Protein AF-A0A2M8C8A2-F1 (afdb_monomer)

Radius of gyration: 10.65 Å; Cα contacts (8 Å, |Δi|>4): 37; chains: 1; bounding box: 15×25×29 Å

Mean predicted aligned error: 3.65 Å

Structure (mmCIF, N/CA/C/O backbone):
data_AF-A0A2M8C8A2-F1
#
_entry.id   AF-A0A2M8C8A2-F1
#
loop_
_atom_site.group_PDB
_atom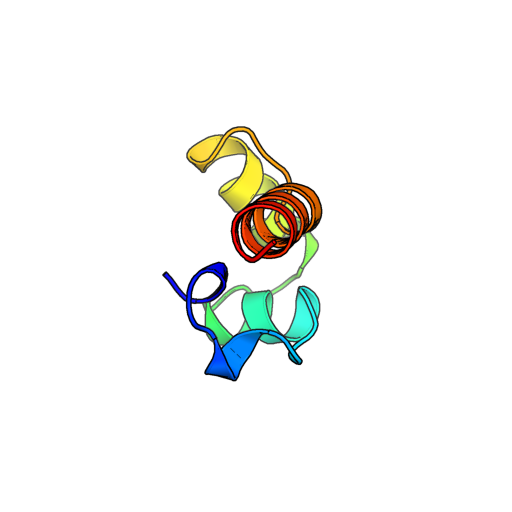_site.id
_atom_site.type_symbol
_atom_site.label_atom_id
_atom_site.label_alt_id
_atom_site.label_comp_id
_atom_site.label_asym_id
_atom_site.label_entity_id
_atom_site.label_seq_id
_atom_site.pdbx_PDB_ins_code
_atom_site.Cartn_x
_atom_site.Cartn_y
_atom_site.Cartn_z
_atom_site.occupancy
_atom_site.B_iso_or_equiv
_atom_site.auth_seq_id
_atom_site.auth_comp_id
_atom_site.auth_asym_id
_atom_site.auth_atom_id
_atom_site.pdbx_PDB_model_num
ATOM 1 N N . GLU A 1 1 ? -11.249 -5.572 -3.542 1.00 80.00 1 GLU A N 1
ATOM 2 C CA . GLU A 1 1 ? -11.437 -7.008 -3.211 1.00 80.00 1 GLU A CA 1
ATOM 3 C C . GLU A 1 1 ? -10.138 -7.783 -2.964 1.00 80.00 1 GLU A C 1
ATOM 5 O O . GLU A 1 1 ? -10.126 -8.604 -2.058 1.00 80.00 1 GLU A O 1
ATOM 10 N N . LEU A 1 2 ? -9.032 -7.508 -3.674 1.00 88.19 2 LEU A N 1
ATOM 11 C CA . LEU A 1 2 ? -7.767 -8.265 -3.554 1.00 88.19 2 LEU A CA 1
ATOM 12 C C . LEU A 1 2 ? -7.212 -8.396 -2.126 1.00 88.19 2 LEU A C 1
ATOM 14 O O . LEU A 1 2 ? -6.810 -9.486 -1.736 1.00 88.19 2 LEU A O 1
ATOM 18 N N . LEU A 1 3 ? -7.246 -7.320 -1.331 1.00 88.12 3 LEU A N 1
ATOM 19 C CA . LEU A 1 3 ? -6.773 -7.323 0.062 1.00 88.12 3 LEU A CA 1
ATOM 20 C C . LEU A 1 3 ? -7.658 -8.114 1.031 1.00 88.12 3 LEU A C 1
ATOM 22 O O . LEU A 1 3 ? -7.269 -8.257 2.182 1.00 88.12 3 LEU A O 1
ATOM 26 N N . LYS A 1 4 ? -8.850 -8.564 0.618 1.00 86.69 4 LYS A N 1
ATOM 27 C CA . LYS A 1 4 ? -9.760 -9.372 1.450 1.00 86.69 4 LYS A CA 1
ATOM 28 C C . LYS A 1 4 ? -9.569 -10.875 1.248 1.00 86.69 4 LYS A C 1
ATOM 30 O O . LYS A 1 4 ? -10.058 -11.664 2.050 1.00 86.69 4 LYS A O 1
ATOM 35 N N . ARG A 1 5 ? -8.899 -11.284 0.166 1.00 88.50 5 AR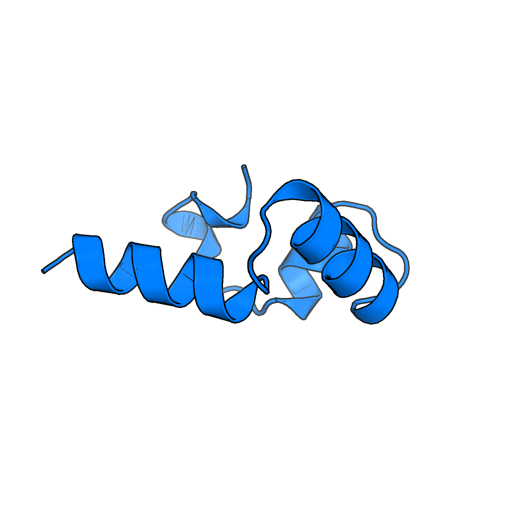G A N 1
ATOM 36 C CA . ARG A 1 5 ? -8.773 -12.700 -0.180 1.00 88.50 5 ARG A CA 1
ATOM 37 C C . ARG A 1 5 ? -7.694 -13.369 0.679 1.00 88.50 5 ARG A C 1
ATOM 39 O O . ARG A 1 5 ? -6.590 -12.829 0.765 1.00 88.50 5 ARG A O 1
ATOM 46 N N . PRO A 1 6 ? -7.971 -14.537 1.285 1.00 84.75 6 PRO A N 1
ATOM 47 C CA . PRO A 1 6 ? -6.985 -15.270 2.078 1.00 84.75 6 PRO A CA 1
ATOM 48 C C . PRO A 1 6 ? -5.753 -15.672 1.268 1.00 84.75 6 PRO A C 1
ATOM 50 O O . PRO A 1 6 ? -4.640 -15.556 1.769 1.00 84.75 6 PRO A O 1
ATOM 53 N N . GLU A 1 7 ? -5.945 -16.068 0.008 1.00 88.56 7 GLU A N 1
ATOM 54 C CA . GLU A 1 7 ? -4.869 -16.442 -0.922 1.00 88.56 7 GLU A CA 1
ATOM 55 C C . GLU A 1 7 ? -3.835 -15.314 -1.108 1.00 88.56 7 GLU A C 1
ATOM 57 O O . GLU A 1 7 ? -2.641 -15.557 -1.253 1.00 88.56 7 GLU A O 1
ATOM 62 N N . ASN A 1 8 ? -4.281 -14.061 -0.989 1.00 90.12 8 ASN A N 1
ATOM 63 C CA . ASN A 1 8 ? -3.463 -12.875 -1.200 1.00 90.12 8 ASN A CA 1
ATOM 64 C C . ASN A 1 8 ? -2.768 -12.375 0.075 1.00 90.12 8 ASN A C 1
ATOM 66 O O . ASN A 1 8 ? -2.054 -11.370 0.038 1.00 90.12 8 ASN A O 1
ATOM 70 N N . GLN A 1 9 ? -2.949 -13.055 1.212 1.00 84.94 9 GLN A N 1
ATOM 71 C CA . GLN A 1 9 ? -2.376 -12.643 2.497 1.00 84.94 9 GLN A CA 1
AT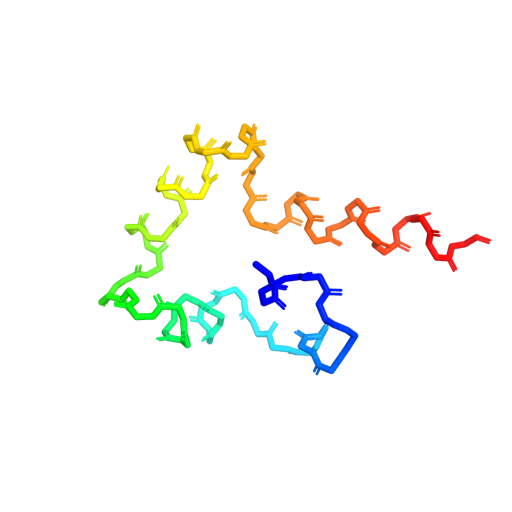OM 72 C C . GLN A 1 9 ? -0.859 -12.776 2.580 1.00 84.94 9 GLN A C 1
ATOM 74 O O . GLN A 1 9 ? -0.285 -12.265 3.540 1.00 84.94 9 GLN A O 1
ATOM 79 N N . ASN A 1 10 ? -0.210 -13.396 1.597 1.00 89.00 10 ASN A N 1
ATOM 80 C CA . ASN A 1 10 ? 1.248 -13.487 1.517 1.00 89.00 10 ASN A CA 1
ATOM 81 C C . ASN A 1 10 ? 1.849 -12.485 0.523 1.00 89.00 10 ASN A C 1
ATOM 83 O O . ASN A 1 10 ? 3.035 -12.179 0.605 1.00 89.00 10 ASN A O 1
ATOM 87 N N . TYR A 1 11 ? 1.044 -11.895 -0.364 1.00 93.88 11 TYR A N 1
ATOM 88 C CA . TYR A 1 11 ? 1.542 -10.891 -1.301 1.00 93.88 11 TYR A CA 1
ATOM 89 C C . TYR A 1 11 ? 1.852 -9.580 -0.598 1.00 93.88 11 TYR A C 1
ATOM 91 O O . TYR A 1 11 ? 1.181 -9.188 0.357 1.00 93.88 11 TYR A O 1
ATOM 99 N N . THR A 1 12 ? 2.870 -8.867 -1.061 1.00 94.81 12 THR A N 1
ATOM 100 C CA . THR A 1 12 ? 3.166 -7.525 -0.557 1.00 94.81 12 THR A CA 1
ATOM 101 C C . THR A 1 12 ? 2.120 -6.530 -1.065 1.00 94.81 12 THR A C 1
ATOM 103 O O . THR A 1 12 ? 1.428 -6.770 -2.053 1.00 94.81 12 THR A O 1
ATOM 106 N N . ILE A 1 13 ? 2.003 -5.375 -0.404 1.00 94.88 13 ILE A N 1
ATOM 107 C CA . ILE A 1 13 ? 1.149 -4.281 -0.902 1.00 94.88 13 ILE A CA 1
ATOM 108 C C . ILE A 1 13 ? 1.587 -3.824 -2.303 1.00 94.88 13 ILE A C 1
ATOM 110 O O . ILE A 1 13 ? 0.755 -3.386 -3.088 1.00 94.88 13 ILE A O 1
ATOM 114 N N . ASP A 1 14 ? 2.874 -3.965 -2.620 1.00 95.38 14 ASP A N 1
ATOM 115 C CA . ASP A 1 14 ? 3.425 -3.648 -3.935 1.00 95.38 14 ASP A CA 1
ATOM 116 C C . ASP A 1 14 ? 2.868 -4.577 -5.026 1.00 95.38 14 ASP A C 1
ATOM 118 O O . ASP A 1 14 ? 2.237 -4.104 -5.970 1.00 95.38 14 ASP A O 1
ATOM 122 N N . VAL A 1 15 ? 2.943 -5.896 -4.821 1.00 95.81 15 VAL A N 1
ATOM 123 C CA . VAL A 1 15 ? 2.367 -6.894 -5.741 1.00 95.81 15 VAL A CA 1
ATOM 124 C C . VAL A 1 15 ? 0.857 -6.696 -5.887 1.00 95.81 15 VAL A C 1
ATOM 126 O O . VAL A 1 15 ? 0.321 -6.712 -6.991 1.00 95.81 15 VAL A O 1
ATOM 129 N N . ILE A 1 16 ? 0.159 -6.422 -4.781 1.00 95.94 16 ILE A N 1
ATOM 130 C CA . ILE A 1 16 ? -1.278 -6.114 -4.800 1.00 95.94 16 ILE A CA 1
ATOM 131 C C . ILE A 1 16 ? -1.574 -4.859 -5.627 1.00 95.94 16 ILE A C 1
ATOM 133 O O . ILE A 1 16 ? -2.571 -4.832 -6.346 1.00 95.94 16 ILE A O 1
ATOM 137 N N . SER A 1 17 ? -0.722 -3.833 -5.547 1.00 96.50 17 SER A N 1
ATOM 138 C CA . SER A 1 17 ? -0.884 -2.615 -6.343 1.00 96.50 17 SER A CA 1
ATOM 139 C C . SER A 1 17 ? -0.755 -2.893 -7.840 1.00 96.50 17 SER A C 1
ATOM 141 O O . SER A 1 17 ? -1.576 -2.407 -8.618 1.00 96.50 17 SER A O 1
ATOM 143 N N . GLN A 1 18 ? 0.196 -3.747 -8.230 1.00 96.62 18 GLN A N 1
ATOM 144 C CA . GLN A 1 18 ? 0.380 -4.151 -9.621 1.00 96.62 18 GLN A CA 1
ATOM 145 C C . GLN A 1 18 ? -0.794 -4.994 -10.128 1.00 96.62 18 GLN A C 1
ATOM 147 O O . GLN A 1 18 ? -1.341 -4.700 -11.187 1.00 96.62 18 GLN A O 1
ATOM 152 N N . MET A 1 19 ? -1.259 -5.973 -9.344 1.00 95.19 19 MET A N 1
ATOM 153 C CA . MET A 1 19 ? -2.442 -6.780 -9.686 1.00 95.19 19 MET A CA 1
ATOM 154 C C . MET A 1 19 ? -3.724 -5.944 -9.790 1.00 95.19 19 MET A C 1
ATOM 156 O O . MET A 1 19 ? -4.633 -6.294 -10.536 1.00 95.19 19 MET A O 1
ATOM 160 N N . ALA A 1 20 ? -3.803 -4.828 -9.063 1.00 95.12 20 ALA A N 1
ATOM 161 C CA . ALA A 1 20 ? -4.898 -3.867 -9.168 1.00 95.12 20 ALA A CA 1
ATOM 162 C C . ALA A 1 20 ? -4.776 -2.921 -10.383 1.00 95.12 20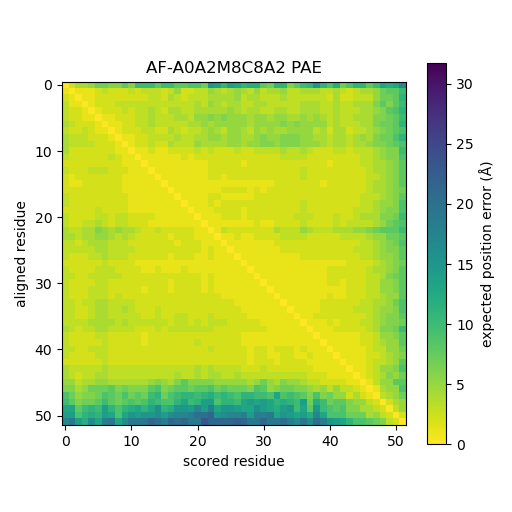 ALA A C 1
ATOM 164 O O . ALA A 1 20 ? -5.608 -2.028 -10.531 1.00 95.12 20 ALA A O 1
ATOM 165 N N . GLY A 1 21 ? -3.748 -3.078 -11.225 1.00 96.19 21 GLY A N 1
ATOM 166 C CA . GLY A 1 21 ? -3.537 -2.281 -12.436 1.00 96.19 21 GLY A CA 1
ATOM 167 C C . GLY A 1 21 ? -2.850 -0.932 -12.207 1.00 96.19 21 GLY A C 1
ATOM 168 O O . GLY A 1 21 ? -2.839 -0.087 -13.103 1.00 96.19 21 GLY A O 1
ATOM 169 N N . PHE A 1 22 ? -2.272 -0.688 -11.027 1.00 96.81 22 PHE A N 1
ATOM 170 C CA . PHE A 1 22 ? -1.556 0.558 -10.766 1.00 96.81 22 PHE A CA 1
ATOM 171 C C . PHE A 1 22 ? -0.119 0.488 -11.280 1.00 96.81 22 PHE A C 1
ATOM 173 O O . PHE A 1 22 ? 0.622 -0.447 -10.991 1.00 96.81 22 PHE A O 1
ATOM 180 N N . LYS A 1 23 ? 0.310 1.553 -11.967 1.00 92.62 23 LYS A N 1
ATOM 181 C CA . LYS A 1 23 ? 1.704 1.731 -12.408 1.00 92.62 23 LYS A CA 1
ATOM 182 C C . LYS A 1 23 ? 2.680 1.988 -11.255 1.00 92.62 23 LYS A C 1
ATOM 184 O O . LYS A 1 23 ? 3.882 1.849 -11.436 1.00 92.62 23 LYS A O 1
ATOM 189 N N . SER A 1 24 ? 2.183 2.408 -10.089 1.00 95.69 24 SER A N 1
ATOM 190 C CA . SER A 1 24 ? 3.018 2.637 -8.910 1.00 95.69 24 SER A CA 1
ATOM 191 C C . SER A 1 24 ? 2.274 2.369 -7.602 1.00 95.69 24 SER A C 1
ATOM 193 O O . SER A 1 24 ? 1.077 2.656 -7.464 1.00 95.69 24 SER A O 1
ATOM 195 N N . LY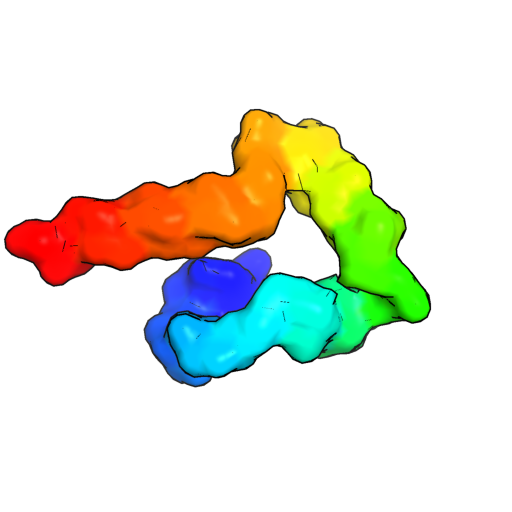S A 1 25 ? 3.026 1.909 -6.599 1.00 95.38 25 LYS A N 1
ATOM 196 C CA . LYS A 1 25 ? 2.553 1.729 -5.222 1.00 95.38 25 LYS A CA 1
ATOM 197 C C . LYS A 1 25 ? 2.025 3.026 -4.603 1.00 95.38 25 LYS A C 1
ATOM 199 O O . LYS A 1 25 ? 1.041 2.999 -3.870 1.00 95.38 25 LYS A O 1
ATOM 204 N N . SER A 1 26 ? 2.645 4.169 -4.895 1.00 96.50 26 SER A N 1
ATOM 205 C CA . SER A 1 26 ? 2.225 5.469 -4.350 1.00 96.50 26 SER A CA 1
ATOM 206 C C . SER A 1 26 ? 0.843 5.885 -4.856 1.00 96.50 26 SER A C 1
ATOM 208 O O . SER A 1 26 ? -0.006 6.279 -4.055 1.00 96.50 26 SER A O 1
ATOM 210 N N . SER A 1 27 ? 0.582 5.726 -6.159 1.00 96.88 27 SER A N 1
ATOM 211 C CA . SER A 1 27 ? -0.737 5.994 -6.752 1.00 96.88 27 SER A CA 1
ATOM 212 C C . SER A 1 27 ? -1.814 5.082 -6.162 1.00 96.88 27 SER A C 1
ATOM 214 O O . SER A 1 27 ? -2.907 5.547 -5.832 1.00 96.88 27 SER A O 1
ATOM 216 N N . PHE A 1 28 ? -1.483 3.802 -5.967 1.00 97.56 28 PHE A N 1
ATOM 217 C CA . PHE A 1 28 ? -2.363 2.849 -5.297 1.00 97.56 28 PHE A CA 1
ATOM 218 C C . PHE A 1 28 ? -2.666 3.271 -3.858 1.00 97.56 28 PHE A C 1
ATOM 220 O O . PHE A 1 28 ? -3.832 3.381 -3.492 1.00 97.56 28 PHE A O 1
ATOM 227 N N . ASN A 1 29 ? -1.642 3.573 -3.056 1.00 97.06 29 ASN A N 1
ATOM 228 C CA . ASN A 1 29 ? -1.806 3.968 -1.656 1.00 97.06 29 ASN A CA 1
ATOM 229 C C . ASN A 1 29 ? -2.696 5.209 -1.508 1.00 97.06 29 ASN A C 1
ATOM 231 O O . ASN A 1 29 ? -3.572 5.232 -0.642 1.00 97.06 29 ASN A O 1
ATOM 235 N N . ALA A 1 30 ? -2.494 6.226 -2.352 1.00 97.31 30 ALA A N 1
ATOM 236 C CA . ALA A 1 30 ? -3.281 7.455 -2.322 1.00 97.31 30 ALA A CA 1
ATOM 237 C C . ALA A 1 30 ? -4.754 7.194 -2.670 1.00 97.31 30 ALA A C 1
ATOM 239 O O . ALA A 1 30 ? -5.650 7.611 -1.932 1.00 97.31 30 ALA A O 1
ATOM 240 N N . CYS A 1 31 ? -5.007 6.461 -3.760 1.00 96.94 31 CYS A N 1
ATOM 241 C CA . CYS A 1 31 ? -6.361 6.123 -4.193 1.00 96.94 31 CYS A CA 1
ATOM 242 C C . CYS A 1 31 ? -7.070 5.237 -3.160 1.00 96.94 31 CYS A C 1
ATOM 244 O O . CYS A 1 31 ? -8.179 5.544 -2.721 1.00 96.94 31 CYS A O 1
ATOM 246 N N . PHE A 1 32 ? -6.389 4.195 -2.682 1.00 96.69 32 PHE A N 1
ATOM 247 C CA . PHE A 1 32 ? -6.917 3.276 -1.683 1.00 96.69 32 PHE A CA 1
ATOM 248 C C . PHE A 1 32 ? -7.276 3.996 -0.379 1.00 96.69 32 PHE A C 1
ATOM 250 O O . PHE A 1 32 ? -8.371 3.790 0.145 1.00 96.69 32 PHE A O 1
ATOM 257 N N . LYS A 1 33 ? -6.405 4.886 0.119 1.00 96.62 33 LYS A N 1
ATOM 258 C CA . LYS A 1 33 ? -6.679 5.683 1.324 1.00 96.62 33 LYS A CA 1
ATOM 259 C C . LYS A 1 33 ? -7.846 6.642 1.126 1.00 96.62 33 LYS A C 1
ATOM 261 O O . LYS A 1 33 ? -8.654 6.800 2.034 1.00 96.62 33 LYS A O 1
ATOM 266 N N . LYS A 1 34 ? -7.972 7.263 -0.049 1.00 96.81 34 LYS A N 1
ATOM 267 C CA . LYS A 1 34 ? -9.109 8.145 -0.351 1.00 96.81 34 LYS A CA 1
ATOM 268 C C . LYS A 1 34 ? -10.436 7.381 -0.326 1.00 96.81 34 LYS A C 1
ATOM 270 O O . LYS A 1 34 ? -11.404 7.891 0.227 1.00 96.81 34 LYS A O 1
ATOM 275 N N . LEU A 1 35 ? -10.456 6.170 -0.883 1.00 95.00 35 LEU A N 1
ATOM 276 C CA . LEU A 1 35 ? -11.656 5.336 -0.994 1.00 95.00 35 LEU A CA 1
ATOM 277 C C . LEU A 1 35 ? -12.037 4.644 0.319 1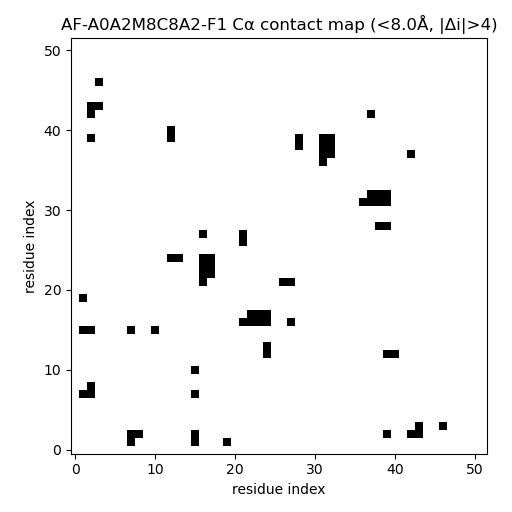.00 95.00 35 LEU A C 1
ATOM 279 O O . LEU A 1 35 ? -13.204 4.614 0.685 1.00 95.00 35 LEU A O 1
ATOM 283 N N . THR A 1 36 ? -11.061 4.074 1.024 1.00 93.00 36 THR A N 1
ATOM 284 C CA . THR A 1 36 ? -11.306 3.233 2.211 1.00 93.00 36 THR A CA 1
ATOM 285 C C . THR A 1 36 ? -11.078 3.958 3.529 1.00 93.00 36 THR A C 1
ATOM 287 O O . THR A 1 36 ? -11.360 3.396 4.580 1.00 93.00 36 THR A O 1
ATOM 290 N N . ARG A 1 37 ? -10.537 5.184 3.488 1.00 96.06 37 ARG A N 1
ATOM 291 C CA . ARG A 1 37 ? -10.096 5.974 4.652 1.00 96.06 37 ARG A CA 1
ATOM 292 C C . ARG A 1 37 ? -8.959 5.340 5.464 1.00 96.06 37 ARG A C 1
ATOM 294 O O . ARG A 1 37 ? -8.496 5.961 6.415 1.00 96.06 37 ARG A O 1
ATOM 301 N N . ASN A 1 38 ? -8.435 4.191 5.039 1.00 93.81 38 ASN A N 1
ATOM 302 C CA . ASN A 1 38 ? -7.307 3.498 5.652 1.00 93.81 38 ASN A CA 1
ATOM 303 C C . ASN A 1 38 ? -6.170 3.293 4.654 1.00 93.81 38 ASN A C 1
ATOM 305 O O . ASN A 1 38 ? -6.381 3.191 3.446 1.00 93.81 38 ASN A O 1
ATOM 309 N N . THR A 1 39 ? -4.939 3.189 5.147 1.00 95.19 39 THR A N 1
ATOM 310 C CA . THR A 1 39 ? -3.844 2.713 4.295 1.00 95.19 39 THR A CA 1
ATOM 311 C C . THR A 1 39 ? -4.039 1.224 3.966 1.00 95.19 39 THR A C 1
ATOM 313 O O . THR A 1 39 ? -4.640 0.487 4.754 1.00 95.19 39 THR A O 1
ATOM 316 N N . PRO A 1 40 ? -3.514 0.724 2.832 1.00 94.81 40 PRO A N 1
ATOM 317 C CA . PRO A 1 40 ? -3.594 -0.703 2.504 1.00 94.81 40 PRO A CA 1
ATOM 318 C C . PRO A 1 40 ? -3.047 -1.619 3.610 1.00 94.81 40 PRO A C 1
ATOM 320 O O . PRO A 1 40 ? -3.595 -2.691 3.866 1.00 94.81 40 PRO A O 1
ATOM 323 N N . SER A 1 41 ? -1.983 -1.179 4.288 1.00 92.81 41 SER A N 1
ATOM 324 C CA . SER A 1 41 ? -1.365 -1.901 5.402 1.00 92.81 41 SER A CA 1
ATOM 325 C C . SER A 1 41 ? -2.263 -1.942 6.641 1.00 92.81 41 SER A C 1
ATOM 327 O O . SER A 1 41 ? -2.421 -3.009 7.231 1.00 92.81 41 SER A O 1
ATOM 329 N N . GLU A 1 42 ? -2.886 -0.819 7.014 1.00 93.75 42 GLU A N 1
ATOM 330 C CA . GLU A 1 42 ? -3.872 -0.765 8.108 1.00 93.75 42 GLU A CA 1
ATOM 331 C C . GLU A 1 42 ? -5.062 -1.677 7.818 1.00 93.75 42 GLU A C 1
ATOM 333 O O . GLU A 1 42 ? -5.430 -2.513 8.641 1.00 93.75 42 GLU A O 1
ATOM 338 N N . PHE A 1 43 ? -5.619 -1.570 6.610 1.00 92.19 43 PHE A N 1
ATOM 339 C CA . PHE A 1 43 ? -6.760 -2.372 6.187 1.00 92.19 43 PHE A CA 1
ATOM 340 C C . PHE A 1 43 ? -6.464 -3.878 6.269 1.00 92.19 43 PHE A C 1
ATOM 342 O O . PHE A 1 43 ? -7.304 -4.666 6.704 1.00 92.19 43 PHE A O 1
ATOM 349 N N . ARG A 1 44 ? -5.242 -4.285 5.906 1.00 88.62 44 ARG A N 1
ATOM 350 C CA . ARG A 1 44 ? -4.780 -5.673 6.029 1.00 88.62 44 ARG A CA 1
ATOM 351 C C . ARG A 1 44 ? -4.573 -6.105 7.479 1.00 88.62 44 ARG A C 1
ATOM 353 O O . ARG A 1 44 ? -4.934 -7.226 7.831 1.00 88.62 44 ARG A O 1
ATOM 360 N N . LYS A 1 45 ? -4.001 -5.244 8.324 1.00 87.25 45 LYS A N 1
ATOM 361 C CA . LYS A 1 45 ? -3.799 -5.535 9.752 1.00 87.25 45 LYS A CA 1
ATOM 362 C C . LYS A 1 45 ? -5.136 -5.786 10.454 1.00 87.25 45 LYS A C 1
ATOM 364 O O . LYS A 1 45 ? -5.253 -6.761 11.192 1.00 87.25 45 LYS A O 1
ATOM 369 N N . ASN A 1 46 ? -6.151 -4.979 10.149 1.00 81.50 46 ASN A N 1
ATOM 370 C CA . ASN A 1 46 ? -7.484 -5.111 10.739 1.00 81.50 46 ASN A CA 1
ATOM 371 C C . ASN A 1 46 ? -8.146 -6.455 10.397 1.00 81.50 46 ASN A C 1
ATOM 373 O O . ASN A 1 46 ? -8.769 -7.065 11.258 1.00 81.50 46 ASN A O 1
ATOM 377 N N . GLN A 1 47 ? -7.946 -6.981 9.185 1.00 74.06 47 GLN A N 1
ATOM 378 C CA . GLN A 1 4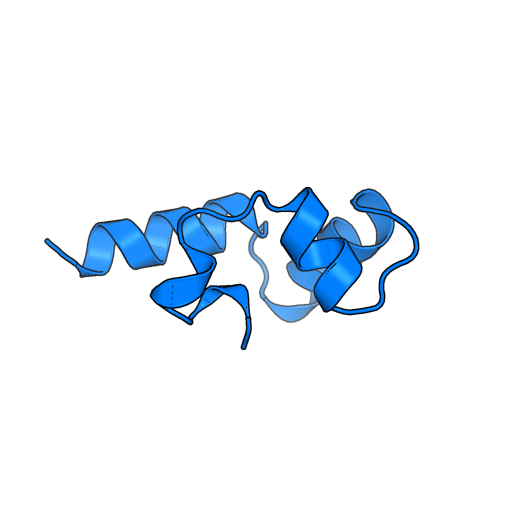7 ? -8.452 -8.315 8.835 1.00 74.06 47 GLN A CA 1
ATOM 379 C C . GLN A 1 47 ? -7.750 -9.450 9.578 1.00 74.06 47 GLN A C 1
ATOM 381 O O . GLN A 1 47 ? -8.373 -10.462 9.885 1.00 74.06 47 GLN A O 1
ATOM 386 N N . ARG A 1 48 ? -6.451 -9.303 9.860 1.00 69.38 48 ARG A N 1
ATOM 387 C CA . ARG A 1 48 ? -5.703 -10.311 10.618 1.00 69.38 48 ARG A CA 1
ATOM 388 C C . ARG A 1 48 ? -6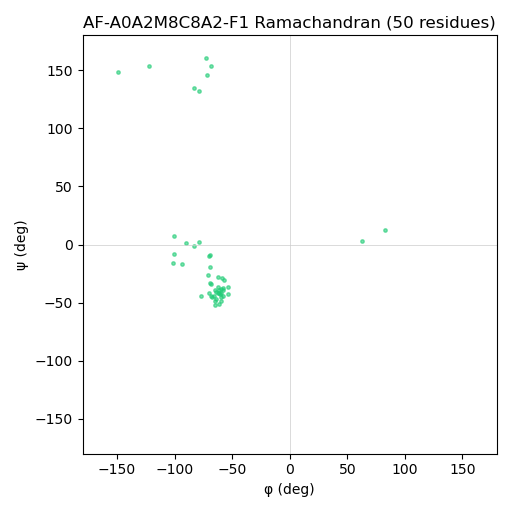.153 -10.343 12.079 1.00 69.38 48 ARG A C 1
ATOM 390 O O . ARG A 1 48 ? -6.195 -11.415 12.664 1.00 69.38 48 ARG A O 1
ATOM 397 N N . SER A 1 49 ? -6.536 -9.187 12.623 1.00 65.50 49 SER A N 1
ATOM 398 C CA . SER A 1 49 ? -7.073 -9.073 13.982 1.00 65.50 49 SER A CA 1
ATOM 399 C C . SER A 1 49 ? -8.479 -9.658 14.139 1.00 65.50 49 SER A C 1
ATOM 401 O O . SER A 1 49 ? -8.819 -10.059 15.239 1.00 65.50 49 SER A O 1
ATOM 403 N N . PHE A 1 50 ? -9.282 -9.719 13.071 1.00 59.28 50 PHE A N 1
ATOM 404 C CA . PHE A 1 50 ? -10.626 -10.320 13.093 1.00 59.28 50 PHE A CA 1
ATOM 405 C C . PHE A 1 50 ? -10.608 -11.853 12.917 1.00 59.28 50 PHE A C 1
ATOM 407 O O . PHE A 1 50 ? -11.653 -12.489 12.873 1.00 59.28 50 PHE A O 1
ATOM 414 N N . ARG A 1 51 ? -9.422 -12.452 12.742 1.00 57.91 51 ARG A N 1
ATOM 415 C CA . ARG A 1 51 ? -9.226 -13.909 12.630 1.00 57.91 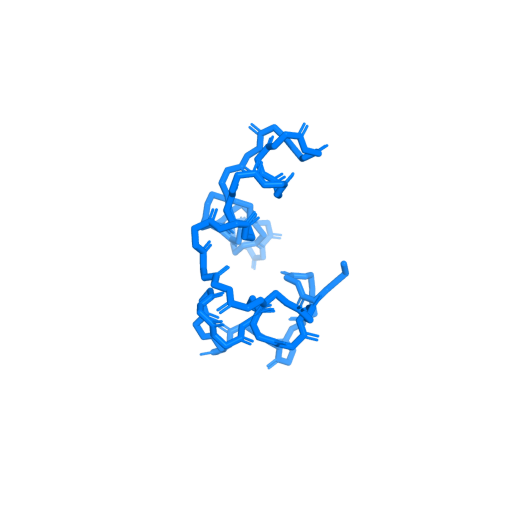51 ARG A CA 1
ATOM 416 C C . ARG A 1 51 ? -8.722 -14.560 13.927 1.00 57.91 51 ARG A C 1
ATOM 418 O O . ARG A 1 51 ? -8.349 -15.730 13.884 1.00 57.91 51 ARG A O 1
ATOM 425 N N . LEU A 1 52 ? -8.667 -13.802 15.022 1.00 48.38 52 LEU A N 1
ATOM 426 C CA . LEU A 1 52 ? -8.500 -14.311 16.387 1.00 48.38 52 LEU A CA 1
ATOM 427 C C . LEU A 1 52 ? -9.884 -14.546 16.991 1.00 48.38 52 LEU A C 1
ATOM 429 O O . LEU A 1 52 ? -10.026 -15.563 17.697 1.00 48.38 52 LEU A O 1
#

pLDDT: mean 89.43, std 10.98, range [48.38, 97.56]

Solvent-accessible surface area (backbone atoms only — not comparable to full-atom values): 3182 Å² total; per-residue (Å²): 115,68,85,74,40,75,89,46,70,79,56,50,72,56,58,51,20,46,77,71,71,35,95,40,53,66,62,36,45,54,52,44,24,71,75,68,75,37,47,68,66,56,55,43,51,55,56,59,65,74,72,115

Secondary structure (DSSP, 8-state):
-GGG-GGGGGS-HHHHHHHTT-S-HHHHHHHHHHHHSS-HHHHHHHHHHTT-

Sequence (52 aa):
ELLKRPENQNYTIDVISQMAGFKSKSSFNACFKKLTRNTPSEFRKNQRSFRL

Foldseek 3Di:
DLLLDPVNLPPDCQVVCVVVVHPGSVVVQVVVCVVVVDGSVRVNVVNVVVVD

Nearest PDB structures (foldseek):
  4fe7-assembly1_A-2  TM=9.585E-01  e=2.946E-01  Escherichia coli
  3oio-assembly1_A  TM=9.304E-01  e=5.468E-01  Chromobacterium violaceum
  7r3w-assembly4_D  TM=9.184E-01  e=7.710E-01  Salmonella enterica subsp. enterica serovar Typhimurium
  7w5x-assembly1_K  TM=7.762E-01  e=1.533E+00  Escherichia coli K-12
  3nrk-assembly1_A  TM=5.594E-01  e=9.805E+00  Leptospira interrogans serovar Copenhageni str. Fiocruz L1-130